Protein AF-A0A7J4VE75-F1 (afdb_monomer_lite)

Secondary structure (DSSP, 8-state):
--HHHHHHTT-S-HHHHHHHHHHHHHHHHHHTT--HHHHHHHHHHHHT--HHHHHHHHHTHHHHHTT-

pLDDT: mean 79.83, std 17.07, range [39.09, 95.12]

Sequence (68 aa):
MNFEELRDLGLINESEFRNFTIRQRFDELKQQGIKTSIIKEMLADQFYLSPESIHGIYYRKRERQRLC

Radius of gyration: 13.06 Å; chains: 1; bounding box: 31×22×26 Å

Foldseek 3Di:
DDPVVCVVVVVDDPVNVLLVVLQVQLVVCVVVVDDLQVSLVVSCVVVVHHSVVSVCSNPVVVVVVVVD

Structure (mmCIF, N/CA/C/O backbone):
data_AF-A0A7J4VE75-F1
#
_entry.id   AF-A0A7J4VE75-F1
#
loop_
_atom_site.group_PDB
_atom_site.id
_atom_site.type_symbol
_atom_site.label_atom_id
_atom_site.label_alt_id
_atom_site.label_comp_id
_atom_site.label_asym_id
_atom_site.label_entity_id
_atom_site.label_seq_id
_atom_site.pdbx_PDB_ins_code
_atom_site.Cartn_x
_atom_site.Cartn_y
_atom_site.Cartn_z
_atom_site.occupancy
_atom_site.B_iso_or_equiv
_atom_site.auth_seq_id
_atom_site.auth_comp_id
_atom_site.auth_asym_id
_atom_site.auth_atom_id
_atom_site.pdbx_PDB_model_num
ATOM 1 N N . MET A 1 1 ? 18.753 13.266 -2.918 1.00 51.84 1 MET A N 1
ATOM 2 C CA . MET A 1 1 ? 18.405 12.324 -3.996 1.00 51.84 1 MET A CA 1
ATOM 3 C C . MET A 1 1 ? 16.960 11.936 -3.819 1.00 51.84 1 MET A C 1
ATOM 5 O O . MET A 1 1 ? 16.640 11.229 -2.867 1.00 51.84 1 MET A O 1
ATOM 9 N N . ASN A 1 2 ? 16.097 12.475 -4.673 1.00 61.91 2 ASN A N 1
ATOM 10 C CA . ASN A 1 2 ? 14.690 12.097 -4.686 1.00 61.91 2 ASN A CA 1
ATOM 11 C C . ASN A 1 2 ? 14.507 10.776 -5.437 1.00 61.91 2 ASN A C 1
ATOM 13 O O . ASN A 1 2 ? 15.258 10.446 -6.351 1.00 61.91 2 ASN A O 1
ATOM 17 N N . PHE A 1 3 ? 13.497 10.007 -5.041 1.00 59.62 3 PHE A N 1
ATOM 18 C CA . PHE A 1 3 ? 13.216 8.687 -5.613 1.00 59.62 3 PHE A CA 1
ATOM 19 C C . PHE A 1 3 ? 12.822 8.765 -7.101 1.00 59.62 3 PHE A C 1
ATOM 21 O O . PHE A 1 3 ? 13.046 7.825 -7.859 1.00 59.62 3 PHE A O 1
ATOM 28 N N . GLU A 1 4 ? 12.294 9.916 -7.525 1.00 58.12 4 GLU A N 1
ATOM 29 C CA . GLU A 1 4 ? 12.016 10.237 -8.927 1.00 58.12 4 GLU A CA 1
ATOM 30 C C . GLU A 1 4 ? 13.297 10.373 -9.761 1.00 58.12 4 GLU A C 1
ATOM 32 O O . GLU A 1 4 ? 13.345 9.852 -10.870 1.00 58.12 4 GLU A O 1
ATOM 37 N N . GLU A 1 5 ? 14.371 10.948 -9.209 1.00 59.03 5 GLU A N 1
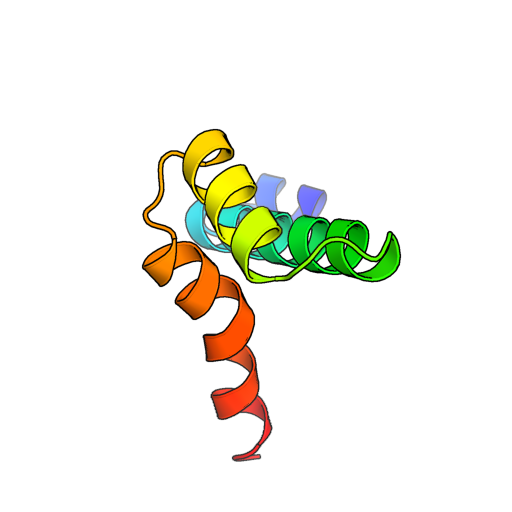ATOM 38 C CA . GLU A 1 5 ? 15.664 11.039 -9.909 1.00 59.03 5 GLU A CA 1
ATOM 39 C C . GLU A 1 5 ? 16.281 9.652 -10.136 1.00 59.03 5 GLU A C 1
ATOM 41 O O . GLU A 1 5 ? 16.890 9.387 -11.166 1.00 59.03 5 GLU A O 1
ATOM 46 N N . LEU A 1 6 ? 16.085 8.723 -9.196 1.00 58.78 6 LEU A N 1
ATOM 47 C CA . LEU A 1 6 ? 16.587 7.351 -9.313 1.00 58.78 6 LEU A CA 1
ATOM 48 C C . LEU A 1 6 ? 15.811 6.515 -10.350 1.00 58.78 6 LEU A C 1
ATOM 50 O O . LEU A 1 6 ? 16.372 5.576 -10.920 1.00 58.78 6 LEU A O 1
ATOM 54 N N . ARG A 1 7 ? 14.539 6.856 -10.607 1.00 57.69 7 ARG A N 1
ATOM 55 C CA . ARG A 1 7 ? 13.748 6.295 -11.713 1.00 57.69 7 ARG A CA 1
ATOM 56 C C . ARG A 1 7 ? 14.265 6.803 -13.057 1.00 57.69 7 ARG A C 1
ATOM 58 O O . ARG A 1 7 ? 14.440 5.996 -13.963 1.00 57.69 7 ARG A O 1
ATOM 65 N N . ASP A 1 8 ? 14.519 8.105 -13.164 1.00 59.25 8 ASP A N 1
ATOM 66 C CA . ASP A 1 8 ? 14.999 8.740 -14.400 1.00 59.25 8 ASP A CA 1
ATOM 67 C C . ASP A 1 8 ? 16.375 8.198 -14.821 1.00 59.25 8 ASP A C 1
ATOM 69 O O . ASP A 1 8 ? 16.644 7.959 -15.994 1.00 59.25 8 ASP A O 1
ATOM 73 N N . LEU A 1 9 ? 17.211 7.869 -13.833 1.00 66.62 9 LEU A N 1
ATOM 74 C CA . LEU A 1 9 ? 18.516 7.234 -14.032 1.00 66.62 9 LE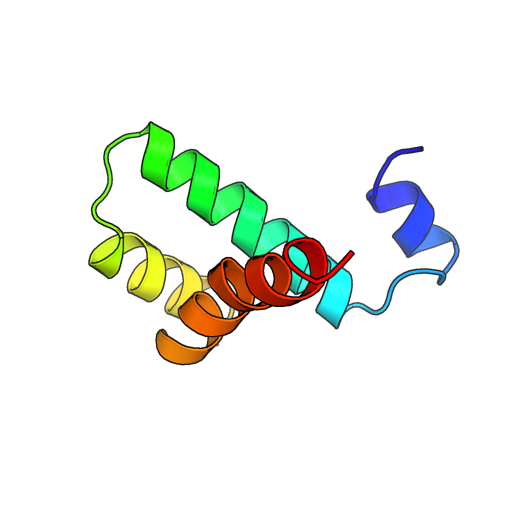U A CA 1
ATOM 75 C C . LEU A 1 9 ? 18.442 5.730 -14.372 1.00 66.62 9 LEU A C 1
ATOM 77 O O . LEU A 1 9 ? 19.484 5.097 -14.538 1.00 66.62 9 LEU A O 1
ATOM 81 N N . GLY A 1 10 ? 17.248 5.127 -14.434 1.00 60.22 10 GLY A N 1
ATOM 82 C CA . GLY A 1 10 ? 17.066 3.692 -14.702 1.00 60.22 10 GLY A CA 1
ATOM 83 C C . GLY A 1 10 ? 17.595 2.769 -13.595 1.00 60.22 10 GLY A C 1
ATOM 84 O O . GLY A 1 10 ? 17.723 1.564 -13.797 1.00 60.22 10 GLY A O 1
ATOM 85 N N . LEU A 1 11 ? 17.904 3.319 -12.416 1.00 63.12 11 LEU A N 1
ATOM 86 C CA . LEU A 1 11 ? 18.487 2.591 -11.283 1.00 63.12 11 LEU A CA 1
ATOM 87 C C . LEU A 1 11 ? 17.427 1.882 -10.427 1.00 63.12 11 LEU A C 1
ATOM 89 O O . LEU A 1 11 ? 17.766 1.097 -9.539 1.00 63.12 11 LEU A O 1
ATOM 93 N N . ILE A 1 12 ? 16.144 2.154 -10.678 1.00 60.16 12 ILE A N 1
ATOM 94 C CA . ILE A 1 12 ? 15.011 1.572 -9.958 1.00 60.16 12 ILE A CA 1
ATOM 95 C C . ILE A 1 12 ? 14.053 0.920 -10.949 1.00 60.16 12 ILE A C 1
ATOM 97 O O . ILE A 1 12 ? 13.505 1.571 -11.834 1.00 60.16 12 ILE A O 1
ATOM 101 N N . ASN A 1 13 ? 13.800 -0.373 -10.745 1.00 72.25 13 ASN A N 1
ATOM 102 C CA . ASN A 1 13 ? 12.775 -1.109 -11.477 1.00 72.25 13 ASN A CA 1
ATOM 103 C C . ASN A 1 13 ? 11.385 -0.516 -11.202 1.00 72.25 13 ASN A C 1
ATOM 105 O O . ASN A 1 13 ? 11.044 -0.233 -10.054 1.00 72.25 13 ASN A O 1
ATOM 109 N N . GLU A 1 14 ? 10.533 -0.426 -12.223 1.00 77.06 14 GLU A N 1
ATOM 110 C CA . GLU A 1 14 ? 9.158 0.094 -12.113 1.00 77.06 14 GLU A CA 1
ATOM 111 C C . GLU A 1 14 ? 8.347 -0.587 -10.988 1.00 77.06 14 GLU A C 1
ATOM 113 O O . GLU A 1 14 ? 7.576 0.048 -10.269 1.00 77.06 14 GLU A O 1
ATOM 118 N N . SER A 1 15 ? 8.614 -1.875 -10.744 1.00 80.19 15 SER A N 1
ATOM 119 C CA . SER A 1 15 ? 8.045 -2.628 -9.620 1.00 80.19 15 SER A CA 1
ATOM 120 C C . SER A 1 15 ? 8.513 -2.147 -8.238 1.00 80.19 15 SER A C 1
ATOM 122 O O . SER A 1 15 ? 7.712 -2.121 -7.305 1.00 80.19 15 SER A O 1
ATOM 124 N N . GLU A 1 16 ? 9.781 -1.759 -8.075 1.00 80.69 16 GLU A N 1
ATOM 125 C CA . GLU A 1 16 ? 10.297 -1.194 -6.816 1.00 80.69 16 GLU A CA 1
ATOM 126 C C . GLU A 1 16 ? 9.685 0.188 -6.553 1.00 80.69 16 GLU A C 1
ATOM 128 O O . GLU A 1 16 ? 9.311 0.476 -5.414 1.00 80.69 16 GLU A O 1
ATOM 133 N N . PHE A 1 17 ? 9.507 1.002 -7.601 1.00 82.81 17 PHE A N 1
ATOM 134 C CA . PHE A 1 17 ? 8.814 2.289 -7.502 1.00 82.81 17 PHE A CA 1
ATOM 135 C C . PHE A 1 17 ? 7.362 2.110 -7.065 1.00 82.81 17 PHE A C 1
ATOM 137 O O . PHE A 1 17 ? 6.949 2.671 -6.052 1.00 82.81 17 PHE A O 1
ATOM 144 N N . ARG A 1 18 ? 6.614 1.237 -7.748 1.00 87.44 18 ARG A N 1
ATOM 145 C CA . ARG A 1 18 ? 5.236 0.902 -7.372 1.00 87.44 18 ARG A CA 1
ATOM 146 C C . ARG A 1 18 ? 5.145 0.451 -5.913 1.00 87.44 18 ARG A C 1
ATOM 148 O O . ARG A 1 18 ? 4.290 0.923 -5.169 1.00 8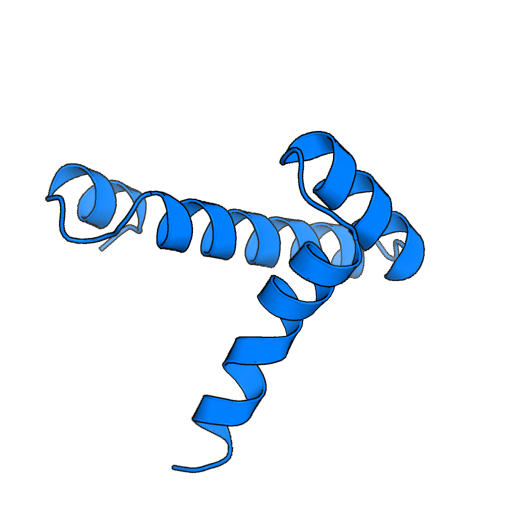7.44 18 ARG A O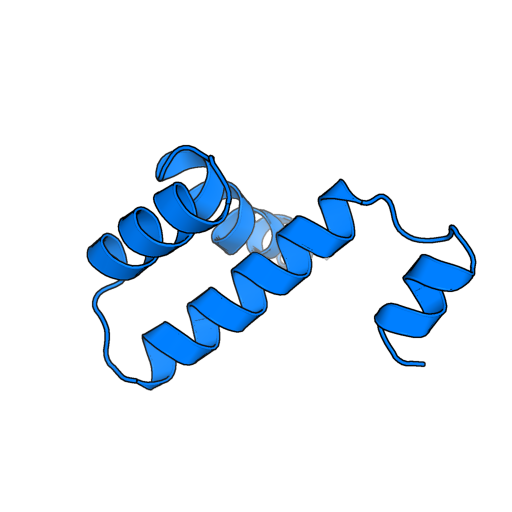 1
ATOM 155 N N . ASN A 1 19 ? 6.052 -0.425 -5.481 1.00 88.62 19 ASN A N 1
ATOM 156 C CA . ASN A 1 19 ? 6.080 -0.924 -4.107 1.00 88.62 19 ASN A CA 1
ATOM 157 C C . ASN A 1 19 ? 6.378 0.181 -3.082 1.00 88.62 19 ASN A C 1
ATOM 159 O O . ASN A 1 19 ? 5.825 0.161 -1.982 1.00 88.62 19 ASN A O 1
ATOM 163 N N . PHE A 1 20 ? 7.256 1.127 -3.419 1.00 87.31 20 PHE A N 1
ATOM 164 C CA . PHE A 1 20 ? 7.535 2.295 -2.589 1.00 87.31 20 PHE A CA 1
ATOM 165 C C . PHE A 1 20 ? 6.292 3.183 -2.449 1.00 87.31 20 PHE A C 1
ATOM 167 O O . PHE A 1 20 ? 5.879 3.471 -1.325 1.00 87.31 20 PHE A O 1
ATOM 174 N N . THR A 1 21 ? 5.638 3.525 -3.561 1.00 90.44 21 THR A N 1
ATOM 175 C CA . THR A 1 21 ? 4.416 4.342 -3.563 1.00 90.44 21 THR A CA 1
ATOM 176 C C . THR A 1 21 ? 3.290 3.689 -2.763 1.00 90.44 21 THR A C 1
ATOM 178 O O . THR A 1 21 ? 2.642 4.360 -1.961 1.00 90.44 21 THR A O 1
ATOM 181 N N . ILE A 1 22 ? 3.085 2.375 -2.922 1.00 91.75 22 ILE A N 1
ATOM 182 C CA . ILE A 1 22 ? 2.087 1.614 -2.153 1.00 91.75 22 ILE A CA 1
ATOM 183 C C . ILE A 1 22 ? 2.350 1.742 -0.652 1.00 91.75 22 ILE A C 1
ATOM 185 O O . ILE A 1 22 ? 1.414 1.974 0.106 1.00 91.75 22 ILE A O 1
ATOM 189 N N . ARG A 1 23 ? 3.608 1.628 -0.204 1.00 90.88 23 ARG A N 1
ATOM 190 C CA . ARG A 1 23 ? 3.950 1.768 1.222 1.00 90.88 23 ARG A CA 1
ATOM 191 C C . ARG A 1 23 ? 3.672 3.162 1.752 1.00 90.88 23 ARG A C 1
ATOM 193 O O . ARG A 1 23 ? 3.049 3.280 2.801 1.00 90.88 23 ARG A O 1
ATOM 200 N N . GLN A 1 24 ? 4.104 4.186 1.022 1.00 91.50 24 GLN A N 1
ATOM 201 C CA . GLN A 1 24 ? 3.895 5.570 1.426 1.00 91.50 24 GLN A CA 1
ATOM 202 C C . GLN A 1 24 ? 2.398 5.874 1.572 1.00 91.50 24 GLN A C 1
ATOM 204 O O . GLN A 1 24 ? 1.964 6.328 2.627 1.00 91.50 24 GLN A O 1
ATOM 209 N N . ARG A 1 25 ? 1.593 5.511 0.566 1.00 92.75 25 ARG A N 1
ATOM 210 C CA . ARG A 1 25 ? 0.130 5.657 0.606 1.00 92.75 25 ARG A CA 1
ATOM 211 C C . ARG A 1 25 ? -0.505 4.860 1.742 1.00 92.75 25 ARG A C 1
ATOM 213 O O . ARG A 1 25 ? -1.428 5.343 2.389 1.00 92.75 25 ARG A O 1
ATOM 220 N N . PHE A 1 26 ? -0.021 3.647 2.002 1.00 94.06 26 PHE A N 1
ATOM 221 C CA . PHE A 1 26 ? -0.511 2.829 3.109 1.00 94.06 26 PHE A CA 1
ATOM 222 C C . PHE A 1 26 ? -0.293 3.526 4.458 1.00 94.06 26 PHE A C 1
ATOM 224 O O . PHE A 1 26 ? -1.207 3.561 5.281 1.00 94.06 26 PHE A O 1
ATOM 231 N N . ASP A 1 27 ? 0.898 4.083 4.690 1.00 92.44 27 ASP A N 1
ATOM 232 C CA . ASP A 1 27 ? 1.213 4.803 5.926 1.00 92.44 27 ASP A CA 1
ATOM 233 C C . ASP A 1 27 ? 0.401 6.099 6.063 1.00 92.44 27 ASP A C 1
ATOM 235 O O . ASP A 1 27 ? -0.132 6.352 7.142 1.00 92.44 27 ASP A O 1
ATOM 239 N N . GLU A 1 28 ? 0.215 6.863 4.983 1.00 94.19 28 GLU A N 1
ATOM 240 C CA . GLU A 1 28 ? -0.644 8.059 4.959 1.00 94.19 28 GLU A CA 1
ATOM 241 C C . GLU A 1 28 ? -2.090 7.725 5.364 1.00 94.19 28 GLU A C 1
ATOM 243 O O . GLU A 1 28 ? -2.651 8.339 6.272 1.00 94.19 28 GLU A O 1
ATOM 248 N N . LEU A 1 29 ? -2.684 6.694 4.754 1.00 93.50 29 LEU A N 1
ATOM 249 C CA . LEU A 1 29 ? -4.053 6.260 5.059 1.00 93.50 29 LEU A CA 1
ATOM 250 C C . LEU A 1 29 ? -4.177 5.716 6.490 1.00 93.50 29 LEU A C 1
ATOM 252 O O . LEU A 1 29 ? -5.193 5.901 7.163 1.00 93.50 29 LEU A O 1
ATOM 256 N N . LYS A 1 30 ? -3.126 5.065 6.992 1.00 92.81 30 LYS A N 1
ATOM 257 C CA . LYS A 1 30 ? -3.077 4.573 8.370 1.00 92.81 30 LYS A CA 1
ATOM 258 C C . LYS A 1 30 ? -2.975 5.718 9.378 1.00 92.81 30 LYS A C 1
ATOM 260 O O . LYS A 1 30 ? -3.620 5.650 10.422 1.00 92.81 30 LYS A O 1
ATOM 265 N N . GLN A 1 31 ? -2.210 6.768 9.075 1.00 93.06 31 GLN A N 1
ATOM 266 C CA . GLN A 1 31 ? -2.132 7.984 9.895 1.00 93.06 31 GLN A CA 1
ATOM 267 C C . GLN A 1 31 ? -3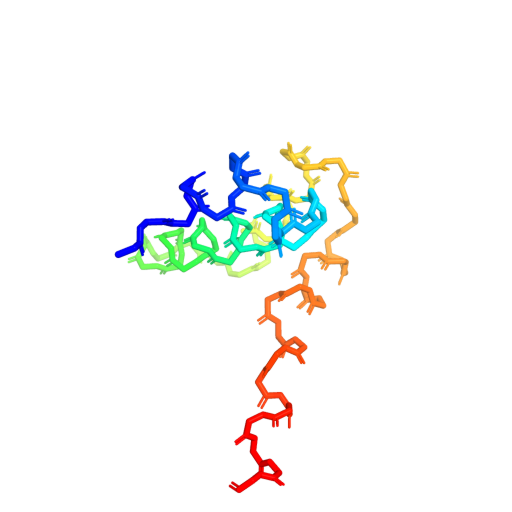.467 8.736 9.942 1.00 93.06 31 GLN A C 1
ATOM 269 O O . GLN A 1 31 ? -3.795 9.323 10.968 1.00 93.06 31 GLN A O 1
ATOM 274 N N . GLN A 1 32 ? -4.275 8.646 8.884 1.00 93.00 32 GLN A N 1
ATOM 275 C CA . GLN A 1 32 ? -5.650 9.161 8.856 1.00 93.00 32 GLN A CA 1
ATOM 276 C C . GLN A 1 32 ? -6.641 8.325 9.689 1.00 93.00 32 GLN A C 1
ATOM 278 O O . GLN A 1 32 ? -7.813 8.678 9.790 1.00 93.00 32 GLN A O 1
ATOM 283 N N . GLY A 1 33 ? -6.199 7.216 10.294 1.00 93.38 33 GLY A N 1
ATOM 284 C CA . GLY A 1 33 ? -7.037 6.354 11.130 1.00 93.38 33 GLY A CA 1
ATOM 285 C C . GLY A 1 33 ? -7.855 5.319 10.353 1.00 93.38 33 GLY A C 1
ATOM 286 O O . GLY A 1 33 ? -8.743 4.682 10.926 1.00 93.38 33 GLY A O 1
ATOM 287 N N . ILE A 1 34 ? -7.570 5.108 9.064 1.00 93.88 34 ILE A N 1
ATOM 288 C CA . ILE A 1 34 ? -8.277 4.114 8.253 1.00 93.88 34 ILE A CA 1
ATOM 289 C C . ILE A 1 34 ? -7.828 2.705 8.663 1.00 93.88 34 ILE A C 1
ATOM 291 O O . ILE A 1 34 ? -6.646 2.426 8.884 1.00 93.88 34 ILE A O 1
ATOM 295 N N . LYS A 1 35 ? -8.786 1.776 8.772 1.00 93.12 35 LYS A N 1
ATOM 296 C CA . LYS A 1 35 ? -8.497 0.377 9.113 1.00 93.12 35 LYS A CA 1
ATOM 297 C C . LYS A 1 35 ? -7.630 -0.272 8.036 1.00 93.12 35 LYS A C 1
ATOM 299 O O . LYS A 1 35 ? -7.941 -0.196 6.852 1.00 93.12 35 LYS A O 1
ATOM 304 N N . THR A 1 36 ? -6.617 -1.025 8.456 1.00 90.44 36 THR A N 1
ATOM 305 C CA . THR A 1 36 ? -5.684 -1.730 7.558 1.00 90.44 36 THR A CA 1
ATOM 306 C C . THR A 1 36 ? -6.367 -2.656 6.554 1.00 90.44 36 THR A C 1
ATOM 308 O O . THR A 1 36 ? -5.871 -2.792 5.441 1.00 90.44 36 THR A O 1
ATOM 311 N N . SER A 1 37 ? -7.495 -3.284 6.902 1.00 92.38 37 SER A N 1
ATOM 312 C CA . SER A 1 37 ? -8.276 -4.076 5.941 1.00 92.38 37 SER A CA 1
ATOM 313 C C . SER A 1 37 ? -8.806 -3.222 4.791 1.00 92.38 37 SER A C 1
ATOM 315 O O . SER A 1 37 ? -8.640 -3.609 3.646 1.00 92.38 37 SER A O 1
ATOM 317 N N . ILE A 1 38 ? -9.342 -2.034 5.084 1.00 94.25 38 ILE A N 1
ATOM 318 C CA . ILE A 1 38 ? -9.874 -1.110 4.073 1.00 94.25 38 ILE A CA 1
ATOM 319 C C . ILE A 1 38 ? -8.738 -0.563 3.206 1.00 94.25 38 ILE A C 1
ATOM 321 O O . ILE A 1 38 ? -8.848 -0.541 1.988 1.00 94.25 38 ILE A O 1
ATOM 325 N N . ILE A 1 39 ? -7.610 -0.197 3.821 1.00 94.19 39 ILE A N 1
ATOM 326 C CA . ILE A 1 39 ? -6.429 0.294 3.096 1.00 94.19 39 ILE A CA 1
ATOM 327 C C . ILE A 1 39 ? -5.937 -0.742 2.078 1.00 94.19 39 ILE A C 1
ATOM 329 O O . ILE A 1 39 ? -5.603 -0.386 0.950 1.00 94.19 39 ILE A O 1
ATOM 333 N N . LYS A 1 40 ? -5.899 -2.027 2.460 1.00 94.06 40 LYS A N 1
ATOM 334 C CA . LYS A 1 40 ? -5.491 -3.108 1.553 1.00 94.06 40 LYS A CA 1
ATOM 335 C C . LYS A 1 40 ? -6.419 -3.222 0.348 1.00 94.06 40 LYS A C 1
ATOM 337 O O . LYS A 1 40 ? -5.900 -3.321 -0.753 1.00 94.06 40 LYS A O 1
ATOM 342 N N . GLU A 1 41 ? -7.734 -3.169 0.552 1.00 95.12 41 GLU A N 1
ATOM 343 C CA . GLU A 1 41 ? -8.721 -3.214 -0.539 1.00 95.12 41 GLU A CA 1
ATOM 344 C C . GLU A 1 41 ? -8.592 -1.993 -1.465 1.00 95.12 41 GLU A C 1
ATOM 346 O O . GLU A 1 41 ? -8.538 -2.139 -2.681 1.00 95.12 41 GLU A O 1
ATOM 351 N N . MET A 1 42 ? -8.456 -0.788 -0.902 1.00 93.56 42 MET A N 1
ATOM 352 C CA . MET A 1 42 ? -8.325 0.449 -1.685 1.00 93.56 42 MET A CA 1
ATOM 353 C C . MET A 1 42 ? -7.064 0.459 -2.553 1.00 93.56 42 MET A C 1
ATOM 355 O O . MET A 1 42 ? -7.106 0.838 -3.720 1.00 93.56 42 MET A O 1
ATOM 359 N N . LEU A 1 43 ? -5.927 0.049 -1.987 1.00 93.94 43 LEU A N 1
ATOM 360 C CA . LEU A 1 43 ? -4.667 -0.008 -2.727 1.00 93.94 43 LEU A CA 1
ATOM 361 C C . LEU A 1 43 ? -4.628 -1.197 -3.694 1.00 93.94 43 LEU A C 1
ATOM 363 O O . LEU A 1 43 ? -3.976 -1.109 -4.729 1.00 93.94 43 LEU A O 1
ATOM 367 N N . ALA A 1 44 ? -5.310 -2.297 -3.376 1.00 94.44 44 ALA A N 1
ATOM 368 C CA . ALA A 1 44 ? -5.472 -3.426 -4.284 1.00 94.44 44 ALA A CA 1
ATOM 369 C C . ALA A 1 44 ? -6.182 -2.982 -5.569 1.00 94.44 44 ALA A C 1
ATOM 371 O O . ALA A 1 44 ? -5.654 -3.193 -6.659 1.00 94.44 44 ALA A O 1
ATOM 372 N N . ASP A 1 45 ? -7.301 -2.271 -5.429 1.00 94.12 45 ASP A N 1
ATOM 373 C CA . ASP A 1 45 ? -8.054 -1.713 -6.553 1.00 94.12 45 ASP A CA 1
ATOM 374 C C . ASP A 1 45 ? -7.228 -0.675 -7.335 1.00 94.12 45 ASP A C 1
ATOM 376 O O . ASP A 1 45 ? -7.010 -0.820 -8.536 1.00 94.12 45 ASP A O 1
ATOM 380 N N . GLN A 1 46 ? -6.637 0.306 -6.639 1.00 92.81 46 GLN A N 1
ATOM 381 C CA . GLN A 1 46 ? -5.873 1.390 -7.268 1.00 92.81 46 GLN A CA 1
ATOM 382 C C . GLN A 1 46 ? -4.659 0.901 -8.078 1.00 92.81 46 GLN A C 1
ATOM 384 O O . GLN A 1 46 ? -4.287 1.520 -9.077 1.00 92.81 46 GLN A O 1
ATOM 389 N N . PHE A 1 47 ? -4.005 -0.174 -7.633 1.00 89.81 47 PHE A N 1
ATOM 390 C CA . PHE A 1 47 ? -2.792 -0.698 -8.262 1.00 89.81 47 PHE A CA 1
ATOM 391 C C . PHE A 1 47 ? -3.025 -1.982 -9.069 1.00 89.81 47 PHE A C 1
ATOM 393 O O . PHE A 1 47 ? -2.047 -2.549 -9.561 1.00 89.81 47 PHE A O 1
ATOM 400 N N . TYR A 1 48 ? -4.279 -2.423 -9.231 1.00 91.81 48 TYR A N 1
ATOM 401 C CA . TYR A 1 48 ? -4.648 -3.682 -9.893 1.00 91.81 48 TYR A CA 1
ATOM 402 C C . TYR A 1 48 ? -3.890 -4.893 -9.320 1.00 91.81 48 TYR A C 1
ATOM 404 O O . TYR A 1 48 ? -3.352 -5.733 -10.043 1.00 91.81 48 TYR A O 1
ATOM 412 N N . LEU A 1 49 ? -3.800 -4.955 -7.993 1.00 91.62 49 LEU A N 1
ATOM 413 C CA . LEU A 1 49 ? -3.124 -6.009 -7.240 1.00 91.62 49 LEU A CA 1
ATOM 414 C C . LEU A 1 49 ? -4.106 -6.696 -6.297 1.00 91.62 49 LEU A C 1
ATOM 416 O O . LEU A 1 49 ? -5.124 -6.132 -5.925 1.00 91.62 49 LEU A O 1
ATOM 420 N N . SER A 1 50 ? -3.774 -7.898 -5.834 1.00 93.75 50 SER A N 1
ATOM 421 C CA . SER A 1 50 ? -4.557 -8.543 -4.778 1.00 93.75 50 SER A CA 1
ATOM 422 C C . SER A 1 50 ? -4.279 -7.901 -3.408 1.00 93.75 50 SER A C 1
ATOM 424 O O . SER A 1 50 ? -3.137 -7.503 -3.137 1.00 93.75 50 SER A O 1
ATOM 426 N N . PRO A 1 51 ? -5.251 -7.882 -2.481 1.00 91.94 51 PRO A N 1
ATOM 427 C CA . PRO A 1 51 ? -5.052 -7.409 -1.105 1.00 91.94 51 PRO A CA 1
ATOM 428 C C . PRO A 1 51 ? -3.892 -8.111 -0.379 1.00 91.94 51 PRO A C 1
ATOM 430 O O . PRO A 1 51 ? -3.167 -7.492 0.407 1.00 91.94 51 PRO A O 1
ATOM 433 N N . GLU A 1 52 ? -3.656 -9.393 -0.675 1.00 91.75 52 GLU A N 1
ATOM 434 C CA . GLU A 1 52 ? -2.501 -10.156 -0.178 1.00 91.75 52 GLU A CA 1
ATOM 435 C C . GLU A 1 52 ? -1.169 -9.648 -0.738 1.00 91.75 52 GLU A C 1
ATOM 437 O O . GLU A 1 52 ? -0.163 -9.623 -0.027 1.00 91.75 52 GLU A O 1
ATOM 442 N N . SER A 1 53 ? -1.150 -9.178 -1.987 1.00 90.94 53 SER A N 1
ATOM 443 C CA . SER A 1 53 ? 0.038 -8.556 -2.578 1.00 90.94 53 SER A CA 1
ATOM 444 C C . SER A 1 53 ? 0.346 -7.224 -1.906 1.00 90.94 53 SER A C 1
ATOM 446 O O . SER A 1 53 ? 1.502 -6.978 -1.571 1.00 90.94 53 SER A O 1
ATOM 448 N N . ILE A 1 54 ? -0.668 -6.403 -1.611 1.00 93.25 54 ILE A N 1
ATOM 449 C CA . ILE A 1 54 ? -0.492 -5.170 -0.827 1.00 93.25 54 ILE A CA 1
ATOM 450 C C . ILE A 1 54 ? 0.052 -5.486 0.570 1.00 93.25 54 ILE A C 1
ATOM 452 O O . ILE A 1 54 ? 0.994 -4.840 1.033 1.00 93.25 54 ILE A O 1
ATOM 456 N N . HIS A 1 55 ? -0.486 -6.521 1.223 1.00 92.25 55 HIS A N 1
ATOM 457 C CA . HIS A 1 55 ? 0.023 -7.003 2.504 1.00 92.25 55 HIS A CA 1
ATOM 458 C C . HIS A 1 55 ? 1.504 -7.401 2.402 1.00 92.25 55 HIS A C 1
ATOM 460 O O . HIS A 1 55 ? 2.332 -6.916 3.173 1.00 92.25 55 HIS A O 1
ATOM 466 N N . GLY A 1 56 ? 1.868 -8.217 1.412 1.00 90.06 56 GLY A N 1
ATOM 467 C CA . GLY A 1 56 ? 3.255 -8.599 1.163 1.00 90.06 56 GLY A CA 1
ATOM 468 C C . GLY A 1 56 ? 4.150 -7.386 0.903 1.00 90.06 56 GLY A C 1
ATOM 469 O O . GLY A 1 56 ? 5.208 -7.252 1.509 1.00 90.06 56 GLY A O 1
ATOM 470 N N . ILE A 1 57 ? 3.728 -6.444 0.067 1.00 89.31 57 ILE A N 1
ATOM 471 C CA . ILE A 1 57 ? 4.506 -5.237 -0.228 1.00 89.31 57 ILE A CA 1
ATOM 472 C C . ILE A 1 57 ? 4.754 -4.433 1.049 1.00 89.31 57 ILE A C 1
ATOM 474 O O . ILE A 1 57 ? 5.892 -4.033 1.303 1.00 89.31 57 ILE A O 1
ATOM 478 N N . TYR A 1 58 ? 3.739 -4.238 1.886 1.00 87.75 58 TYR A N 1
ATOM 479 C CA . TYR A 1 58 ? 3.874 -3.445 3.103 1.00 87.75 58 TYR A CA 1
ATOM 480 C C . TYR A 1 58 ? 4.710 -4.149 4.188 1.00 87.75 58 TYR A C 1
ATOM 482 O O . TYR A 1 58 ? 5.620 -3.539 4.750 1.00 87.75 58 TYR A O 1
ATOM 490 N N . TYR A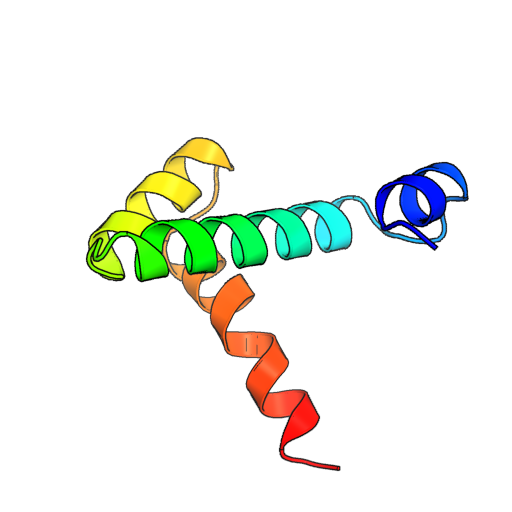 1 59 ? 4.485 -5.441 4.445 1.00 85.44 59 TYR A N 1
ATOM 491 C CA . TYR A 1 59 ? 5.103 -6.145 5.578 1.00 85.44 59 TYR A CA 1
ATOM 492 C C . TYR A 1 59 ? 6.439 -6.849 5.256 1.00 85.44 59 TYR A C 1
ATOM 494 O O . TYR A 1 59 ? 7.296 -6.956 6.135 1.00 85.44 59 TYR A O 1
ATOM 502 N N . ARG A 1 60 ? 6.700 -7.253 4.005 1.00 72.06 60 ARG A N 1
ATOM 503 C CA . ARG A 1 60 ? 7.837 -8.132 3.640 1.00 72.06 60 ARG A CA 1
ATOM 504 C C . ARG A 1 60 ? 9.229 -7.479 3.714 1.00 72.06 60 ARG A C 1
ATOM 506 O O . ARG A 1 60 ? 10.214 -8.199 3.817 1.00 72.06 60 ARG A O 1
ATOM 513 N N . LYS A 1 61 ? 9.370 -6.137 3.717 1.00 56.94 61 LYS A N 1
ATOM 514 C CA . LYS A 1 61 ? 10.694 -5.491 3.950 1.00 56.94 61 LYS A CA 1
ATOM 515 C C . LYS A 1 61 ? 11.092 -5.410 5.432 1.00 56.94 61 LYS A C 1
ATOM 517 O O . LYS A 1 61 ? 12.271 -5.196 5.700 1.00 56.94 61 LYS A O 1
ATOM 522 N N . ARG A 1 62 ? 10.179 -5.614 6.395 1.00 52.53 62 ARG A N 1
ATOM 523 C CA . ARG A 1 62 ? 10.543 -5.568 7.828 1.00 52.53 62 ARG A CA 1
ATOM 524 C C . ARG A 1 62 ? 11.255 -6.826 8.326 1.00 52.53 62 ARG A C 1
ATOM 526 O O . ARG A 1 62 ? 11.965 -6.738 9.320 1.00 52.53 62 ARG A O 1
ATOM 533 N N . GLU A 1 63 ? 11.135 -7.957 7.633 1.00 48.47 63 GLU A N 1
ATOM 534 C CA . GLU A 1 63 ? 11.861 -9.180 8.010 1.00 48.47 63 GLU A CA 1
ATOM 535 C C . GLU A 1 63 ? 13.348 -9.122 7.640 1.00 48.47 63 GLU A C 1
ATOM 537 O O . GLU A 1 63 ? 14.186 -9.591 8.403 1.00 48.47 63 GLU A O 1
ATOM 542 N N . ARG A 1 64 ? 13.717 -8.458 6.535 1.00 47.03 64 ARG A N 1
ATOM 543 C CA . ARG A 1 64 ? 15.126 -8.372 6.107 1.00 47.03 64 ARG A CA 1
ATOM 544 C C . ARG A 1 64 ? 15.969 -7.377 6.922 1.00 47.03 64 ARG A C 1
ATOM 546 O O . ARG A 1 64 ? 17.184 -7.482 6.894 1.00 47.03 64 ARG A O 1
ATOM 553 N N . GLN A 1 65 ? 15.348 -6.441 7.649 1.00 47.50 65 GLN A N 1
ATOM 554 C CA . GLN A 1 65 ? 16.052 -5.499 8.542 1.00 47.50 65 GLN A CA 1
ATOM 555 C C . GLN A 1 65 ? 16.184 -5.988 9.992 1.00 47.50 65 GLN A C 1
ATOM 557 O O . GLN A 1 65 ? 16.945 -5.402 10.746 1.00 47.50 65 GLN A O 1
ATOM 562 N N . ARG A 1 66 ? 15.466 -7.043 10.405 1.00 45.59 66 ARG A N 1
ATOM 563 C CA . ARG A 1 66 ? 15.609 -7.632 11.753 1.00 45.59 66 ARG A CA 1
ATOM 564 C C . ARG A 1 66 ? 16.702 -8.703 11.847 1.00 45.59 66 ARG A C 1
ATOM 566 O O . ARG A 1 66 ? 16.916 -9.242 12.925 1.00 45.59 66 ARG A O 1
ATOM 573 N N . LEU A 1 67 ? 17.349 -9.023 10.728 1.00 47.03 67 LEU A N 1
ATOM 574 C CA . LEU A 1 67 ? 18.405 -10.036 10.611 1.00 47.03 67 LEU A CA 1
ATOM 575 C C . LEU A 1 67 ? 19.798 -9.423 10.356 1.00 47.03 67 LEU A C 1
ATOM 577 O O . LEU A 1 67 ? 20.705 -10.148 9.953 1.00 47.03 67 LEU A O 1
ATOM 581 N N . CYS A 1 68 ? 19.972 -8.116 10.575 1.00 39.09 68 CYS A N 1
ATOM 582 C CA . CYS A 1 68 ? 21.277 -7.450 10.563 1.00 39.09 68 CYS A CA 1
ATOM 583 C C . CYS A 1 68 ? 21.570 -6.836 11.929 1.00 39.09 68 CYS A C 1
ATOM 585 O O . CYS A 1 68 ? 20.635 -6.228 12.497 1.00 39.09 68 CYS A O 1
#